Protein AF-A0A640W0J4-F1 (afdb_monomer_lite)

Sequence (108 aa):
MKERKYVLSLEHIKIMNPIVIELENDYFMRGSRANIGTFNIVTIEWNHPNFGYFADYMVWIKSLHMKKWEPFPIVRGSENYTLAYFLKKYPDFKSLFEERDLIDYIIG

Radius of gyration: 16.22 Å; chains: 1; bounding box: 38×32×47 Å

pLDDT: mean 86.42, std 16.77, range [37.19, 98.25]

Secondary structure (DSSP, 8-state):
---------GGGEEEPPPEEEE-GGG-EEEEEEEEETTEEEEEEEEE-TTT-SEEEEEEEEEETT-SS-EEEE-SGGGTT--HHHHHHH-GGGGGGGPPPPHHHHH--

Foldseek 3Di:
DDDDPDPDDPQQKDKDDKDKDADPPRKIKIWIWIGGQQKIKIWIWMDDPVPPDTHGAWMWMDGPPDPAIDIGGDDPVCPPDDPVNVCVVVVRCVVSRDDDDPVSNVRD

Structure (mmCIF, N/CA/C/O backbone):
data_AF-A0A640W0J4-F1
#
_entry.id   AF-A0A640W0J4-F1
#
loop_
_atom_site.group_PDB
_atom_site.id
_atom_site.type_symbol
_atom_site.label_atom_id
_atom_site.label_alt_id
_atom_site.label_comp_id
_atom_site.label_asym_id
_atom_site.label_entity_id
_atom_site.label_seq_id
_atom_site.pdbx_PDB_ins_code
_atom_site.Cartn_x
_atom_site.Cartn_y
_atom_site.Cartn_z
_atom_site.occupancy
_atom_site.B_iso_or_equiv
_atom_site.auth_seq_id
_atom_site.auth_comp_id
_atom_site.auth_asym_id
_atom_site.auth_atom_id
_atom_site.pdbx_PDB_model_num
ATOM 1 N N . MET A 1 1 ? -20.732 -21.289 30.349 1.00 41.75 1 MET A N 1
ATOM 2 C CA . MET A 1 1 ? -20.456 -20.310 29.273 1.00 41.75 1 MET A CA 1
ATOM 3 C C . MET A 1 1 ? -21.074 -20.836 27.990 1.00 41.75 1 MET A C 1
ATOM 5 O O . MET A 1 1 ? -20.801 -21.976 27.650 1.00 41.75 1 MET A O 1
ATOM 9 N N . LYS A 1 2 ? -21.956 -20.074 27.331 1.00 37.19 2 LYS A N 1
ATOM 10 C CA . LYS A 1 2 ? -22.505 -20.456 26.019 1.00 37.19 2 LYS A CA 1
ATOM 11 C C . LYS A 1 2 ? -21.481 -20.083 24.946 1.00 37.19 2 LYS A C 1
ATOM 13 O O . LYS A 1 2 ? -21.205 -18.897 24.784 1.00 37.19 2 LYS A O 1
ATOM 18 N N . GLU A 1 3 ? -20.936 -21.070 24.240 1.00 39.69 3 GLU A N 1
ATOM 19 C CA . GLU A 1 3 ? -20.202 -20.839 22.993 1.00 39.69 3 GLU A CA 1
ATOM 20 C C . GLU A 1 3 ? -21.135 -20.148 21.996 1.00 39.69 3 GLU A C 1
ATOM 22 O O . GLU A 1 3 ? -22.148 -20.709 21.574 1.00 39.69 3 GLU A O 1
ATOM 27 N N . ARG A 1 4 ? -20.811 -18.909 21.628 1.00 37.72 4 ARG A N 1
ATOM 28 C CA . ARG A 1 4 ? -21.425 -18.263 20.470 1.00 37.72 4 ARG A CA 1
ATOM 29 C C . ARG A 1 4 ? -20.635 -18.701 19.244 1.00 37.72 4 ARG A C 1
ATOM 31 O O . ARG A 1 4 ? -19.547 -18.193 18.994 1.00 37.72 4 ARG A O 1
ATOM 38 N N . LYS A 1 5 ? -21.183 -19.654 18.491 1.00 40.53 5 LYS A N 1
ATOM 39 C CA . LYS A 1 5 ? -20.741 -19.930 17.122 1.00 40.53 5 LYS A CA 1
ATOM 40 C C . LYS A 1 5 ? -21.194 -18.768 16.243 1.00 40.53 5 LYS A C 1
ATOM 42 O O . LYS A 1 5 ? -22.344 -18.727 15.817 1.00 40.53 5 LYS A O 1
ATOM 47 N N . TYR A 1 6 ? -20.305 -17.808 16.012 1.00 45.03 6 TYR A N 1
ATOM 48 C CA . TYR A 1 6 ? -20.479 -16.848 14.930 1.00 45.03 6 TYR A CA 1
ATOM 49 C C . TYR A 1 6 ? -20.205 -17.595 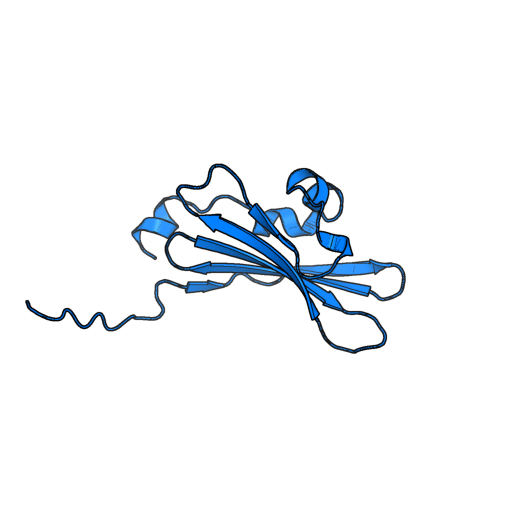13.625 1.00 45.03 6 TYR A C 1
ATOM 51 O O . TYR A 1 6 ? -19.069 -17.960 13.331 1.00 45.03 6 TYR A O 1
ATOM 59 N N . VAL A 1 7 ? -21.265 -17.884 12.875 1.00 38.50 7 VAL A N 1
ATOM 60 C CA . VAL A 1 7 ? -21.142 -18.229 11.460 1.00 38.50 7 VAL A CA 1
ATOM 61 C C . VAL A 1 7 ? -20.726 -16.930 10.772 1.00 38.50 7 VAL A C 1
ATOM 63 O O . VAL A 1 7 ? -21.556 -16.049 10.583 1.00 38.50 7 VAL A O 1
ATOM 66 N N . LEU A 1 8 ? -19.425 -16.758 10.523 1.00 42.66 8 LEU A N 1
ATOM 67 C CA . LEU A 1 8 ? -18.877 -15.604 9.807 1.00 42.66 8 LEU A CA 1
ATOM 68 C C . LEU A 1 8 ? -19.353 -15.677 8.351 1.00 42.66 8 LEU A C 1
ATOM 70 O O . LEU A 1 8 ? -18.800 -16.428 7.548 1.00 42.66 8 LEU A O 1
ATOM 74 N N . SER A 1 9 ? -20.398 -14.921 8.019 1.00 44.44 9 SER A N 1
ATOM 75 C CA . SER A 1 9 ? -20.633 -14.481 6.647 1.00 44.44 9 SER A CA 1
ATOM 76 C C . SER A 1 9 ? -19.406 -13.676 6.192 1.00 44.44 9 SER A C 1
ATOM 78 O O . SER A 1 9 ? -18.767 -12.981 6.981 1.00 44.44 9 SER A O 1
ATOM 80 N N . LEU A 1 10 ? -19.055 -13.762 4.909 1.00 53.84 10 LEU A N 1
ATOM 81 C CA . LEU A 1 10 ? -17.967 -13.011 4.256 1.00 53.84 10 LEU A CA 1
ATOM 82 C C . LEU A 1 10 ? -18.181 -11.475 4.249 1.00 53.84 10 LEU A C 1
ATOM 84 O O . LEU A 1 10 ? -17.499 -10.765 3.518 1.00 53.84 10 LEU A O 1
ATOM 88 N N . GLU A 1 11 ? -19.110 -10.951 5.052 1.00 63.59 11 GLU A N 1
ATOM 89 C CA . GLU A 1 11 ? -19.547 -9.549 5.068 1.00 63.59 11 GLU A CA 1
ATOM 90 C C . GLU A 1 11 ? -18.468 -8.580 5.572 1.00 63.59 11 GLU A C 1
ATOM 92 O O . GLU A 1 11 ? -18.556 -7.389 5.300 1.00 63.59 11 GLU A O 1
ATOM 97 N N . HIS A 1 12 ? -17.409 -9.081 6.217 1.00 72.75 12 HIS A N 1
ATOM 98 C CA . HIS A 1 12 ? -16.360 -8.239 6.800 1.00 72.75 12 HIS A CA 1
ATOM 99 C C . HIS A 1 12 ? -15.138 -7.999 5.907 1.00 72.75 12 HIS A C 1
ATOM 101 O O . HIS A 1 12 ? -14.169 -7.392 6.369 1.00 72.75 12 HIS A O 1
ATOM 107 N N . ILE A 1 13 ? -15.132 -8.500 4.665 1.00 83.44 13 ILE A N 1
ATOM 108 C CA . ILE A 1 13 ? -14.003 -8.343 3.739 1.00 83.44 13 ILE A CA 1
ATOM 109 C C . ILE A 1 13 ? -14.459 -7.622 2.469 1.00 83.44 13 ILE A C 1
ATOM 111 O O . ILE A 1 13 ? -15.244 -8.152 1.689 1.00 83.44 13 ILE A O 1
ATOM 115 N N . LYS A 1 14 ? -13.902 -6.434 2.216 1.00 83.81 14 LYS A N 1
ATOM 116 C CA . LYS A 1 14 ? -14.103 -5.666 0.975 1.00 83.81 14 LYS A CA 1
ATOM 117 C C . LYS A 1 14 ? -12.770 -5.514 0.254 1.00 83.81 14 LYS A C 1
ATOM 119 O O . LYS A 1 14 ? -11.848 -4.905 0.793 1.00 83.81 14 LYS A O 1
ATOM 124 N N . ILE A 1 15 ? -12.676 -6.052 -0.959 1.00 86.75 15 ILE A N 1
ATOM 125 C CA . ILE A 1 15 ? -11.486 -5.958 -1.814 1.00 86.75 15 ILE A CA 1
ATOM 126 C C . ILE A 1 15 ? -11.745 -4.897 -2.885 1.00 86.75 15 ILE A C 1
ATOM 128 O O . ILE A 1 15 ? -12.770 -4.935 -3.563 1.00 86.75 15 ILE A O 1
ATOM 132 N N . MET A 1 16 ? -10.836 -3.933 -3.012 1.00 85.69 16 MET A N 1
ATOM 133 C CA . MET A 1 16 ? -10.892 -2.909 -4.056 1.00 85.69 16 MET A CA 1
ATOM 134 C C . MET A 1 16 ? -10.211 -3.393 -5.336 1.00 85.69 16 MET A C 1
ATOM 136 O O . MET A 1 16 ? -9.343 -4.266 -5.293 1.00 85.69 16 MET A O 1
ATOM 140 N N . ASN A 1 17 ? -10.570 -2.787 -6.471 1.00 88.44 17 ASN A N 1
ATOM 141 C CA . ASN A 1 17 ? -9.878 -3.047 -7.730 1.00 88.44 17 ASN A CA 1
ATOM 142 C C . ASN A 1 17 ? -8.384 -2.716 -7.591 1.00 88.44 17 ASN A C 1
ATOM 144 O O . ASN A 1 17 ? -8.047 -1.661 -7.041 1.00 88.44 17 ASN A O 1
ATOM 148 N N . PRO A 1 18 ? -7.493 -3.589 -8.084 1.00 95.00 18 PRO A N 1
ATOM 149 C CA . PRO A 1 18 ? -6.070 -3.323 -8.047 1.00 95.00 18 PRO A CA 1
ATOM 150 C C . PRO A 1 18 ? -5.712 -2.179 -8.997 1.00 95.00 18 PRO A C 1
ATOM 152 O O . PRO A 1 18 ? -6.324 -2.003 -10.051 1.00 95.00 18 PRO A O 1
ATOM 155 N N . ILE A 1 19 ? -4.669 -1.442 -8.637 1.00 96.94 19 ILE A N 1
ATOM 156 C CA . ILE A 1 19 ? -4.025 -0.444 -9.489 1.00 96.94 19 ILE A CA 1
ATOM 157 C C . ILE A 1 19 ? -2.709 -1.046 -9.959 1.00 96.94 19 ILE A C 1
ATOM 159 O O . ILE A 1 19 ? -1.958 -1.583 -9.145 1.00 96.94 19 ILE A O 1
ATOM 163 N N . VAL A 1 20 ? -2.430 -0.970 -11.256 1.00 97.19 20 VAL A N 1
ATOM 164 C CA . VAL A 1 20 ? -1.165 -1.424 -11.842 1.00 97.19 20 VAL A CA 1
ATOM 165 C C . VAL A 1 20 ? -0.510 -0.238 -12.529 1.00 97.19 20 VAL A C 1
ATOM 167 O O . VAL A 1 20 ? -1.167 0.459 -13.298 1.00 97.19 20 VAL A O 1
ATOM 170 N N . ILE A 1 21 ? 0.770 -0.021 -12.245 1.00 96.94 21 ILE A N 1
ATOM 171 C CA . ILE A 1 21 ? 1.599 0.992 -12.898 1.00 96.94 21 ILE A CA 1
ATOM 172 C C . ILE A 1 21 ? 2.807 0.330 -13.549 1.00 96.94 21 ILE A C 1
ATOM 174 O O . ILE A 1 21 ? 3.352 -0.647 -13.028 1.00 96.94 21 ILE A O 1
ATOM 178 N N . GLU A 1 22 ? 3.223 0.885 -14.676 1.00 95.56 22 GLU A N 1
ATOM 179 C CA . GLU A 1 22 ? 4.480 0.558 -15.337 1.00 95.56 22 GLU A CA 1
ATOM 180 C C . GLU A 1 22 ? 5.589 1.459 -14.784 1.00 95.56 22 GLU A C 1
ATOM 182 O O . GLU A 1 22 ? 5.383 2.644 -14.510 1.00 95.56 22 GLU A O 1
ATOM 187 N N . LEU A 1 23 ? 6.757 0.874 -14.573 1.00 92.25 23 LEU A N 1
ATOM 188 C CA . LEU A 1 23 ? 7.977 1.530 -14.133 1.00 92.25 23 LEU A CA 1
ATOM 189 C C . LEU A 1 23 ? 9.038 1.401 -15.233 1.00 92.25 23 LEU A C 1
ATOM 191 O O . LEU A 1 23 ? 8.864 0.697 -16.221 1.00 92.25 23 LEU A O 1
ATOM 195 N N . GLU A 1 24 ? 10.175 2.063 -15.046 1.00 89.75 24 GLU A N 1
ATOM 196 C CA . GLU A 1 24 ? 11.304 1.944 -15.970 1.00 89.75 24 GLU A CA 1
ATOM 197 C C . GLU A 1 24 ? 11.805 0.495 -16.092 1.00 89.75 24 GLU A C 1
ATOM 199 O O . GLU A 1 24 ? 11.787 -0.262 -15.120 1.00 89.75 24 GLU A O 1
ATOM 204 N N . ASN A 1 25 ? 12.349 0.148 -17.263 1.00 91.06 25 ASN A N 1
ATOM 205 C CA . ASN A 1 25 ? 12.946 -1.160 -17.567 1.00 91.06 25 ASN A CA 1
ATOM 206 C C . ASN A 1 25 ? 11.964 -2.341 -17.459 1.00 91.06 25 ASN A C 1
ATOM 208 O O . ASN A 1 25 ? 12.333 -3.388 -16.929 1.00 91.06 25 ASN A O 1
ATOM 212 N N . ASP A 1 26 ? 10.726 -2.164 -17.928 1.00 90.75 26 ASP A N 1
ATOM 213 C CA . ASP A 1 26 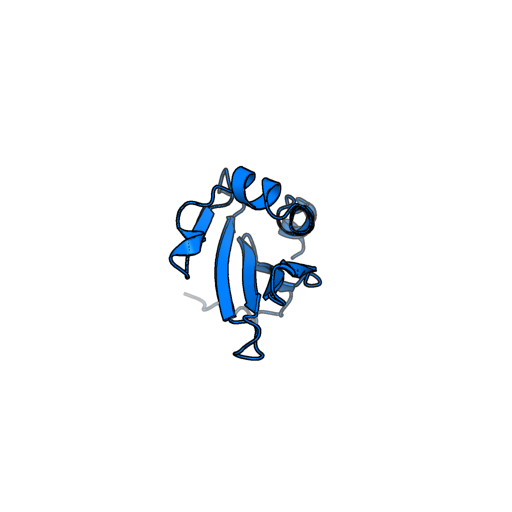? 9.688 -3.207 -17.973 1.00 90.75 26 ASP A CA 1
ATOM 214 C C . ASP A 1 26 ? 9.316 -3.782 -16.593 1.00 90.75 26 ASP A C 1
ATOM 216 O O . ASP A 1 26 ? 8.843 -4.915 -16.463 1.00 90.75 26 ASP A O 1
ATOM 220 N N . TYR A 1 27 ? 9.542 -3.002 -15.534 1.00 93.62 27 TYR A N 1
ATOM 221 C CA . TYR A 1 27 ? 9.036 -3.326 -14.208 1.00 93.62 27 TYR A CA 1
ATOM 222 C C . TYR A 1 27 ? 7.585 -2.881 -14.090 1.00 93.62 27 TYR A C 1
ATOM 224 O O . TYR A 1 27 ? 7.200 -1.827 -14.583 1.00 93.62 27 TYR A O 1
ATOM 232 N N . PHE A 1 28 ? 6.791 -3.632 -13.338 1.00 96.25 28 PHE A N 1
ATOM 233 C CA . PHE A 1 28 ? 5.442 -3.208 -12.970 1.00 96.25 28 PHE A CA 1
ATOM 234 C C . PHE A 1 28 ? 5.300 -3.185 -11.457 1.00 96.25 28 PHE A C 1
ATOM 236 O O . PHE A 1 28 ? 5.920 -3.982 -10.753 1.00 96.25 28 PHE A O 1
ATOM 243 N N . MET A 1 29 ? 4.444 -2.307 -10.946 1.00 96.62 29 MET A N 1
ATOM 244 C CA . MET A 1 29 ? 3.969 -2.376 -9.568 1.00 96.62 29 MET A CA 1
ATOM 245 C C . MET A 1 29 ? 2.461 -2.534 -9.538 1.00 96.62 29 MET A C 1
ATOM 247 O O . MET A 1 29 ? 1.744 -1.902 -10.310 1.00 96.62 29 MET A O 1
ATOM 251 N N . ARG A 1 30 ? 1.981 -3.362 -8.613 1.00 97.75 30 ARG A N 1
ATOM 252 C CA . ARG A 1 30 ? 0.558 -3.559 -8.349 1.00 97.75 30 ARG A CA 1
ATOM 253 C C . ARG A 1 30 ? 0.258 -3.198 -6.906 1.00 97.75 30 ARG A C 1
ATOM 255 O O . ARG A 1 30 ? 0.917 -3.688 -5.997 1.00 97.75 30 ARG A O 1
ATOM 262 N N . GLY A 1 31 ? -0.749 -2.360 -6.707 1.00 97.94 31 GLY A N 1
ATOM 263 C CA . GLY A 1 31 ? -1.307 -2.033 -5.404 1.00 97.94 31 GLY A CA 1
ATOM 264 C C . GLY A 1 31 ? -2.722 -2.585 -5.281 1.00 97.94 31 GLY A C 1
ATOM 265 O O . GLY A 1 31 ? -3.527 -2.400 -6.190 1.00 97.94 31 GLY A O 1
ATOM 266 N N . SER A 1 32 ? -3.045 -3.233 -4.164 1.00 97.19 32 SER A N 1
ATOM 267 C CA . SER A 1 32 ? -4.407 -3.695 -3.855 1.00 97.19 32 SER A CA 1
ATOM 268 C C . SER A 1 32 ? -4.779 -3.303 -2.433 1.00 97.19 32 SER A C 1
ATOM 270 O O . SER A 1 32 ? -3.922 -3.334 -1.555 1.00 97.19 32 SER A O 1
ATOM 272 N N . ARG A 1 33 ? -6.050 -2.969 -2.179 1.00 96.06 33 ARG A N 1
ATOM 273 C CA . ARG A 1 33 ? -6.558 -2.723 -0.820 1.00 96.06 33 ARG A CA 1
ATOM 274 C C . ARG A 1 33 ? -7.607 -3.758 -0.443 1.00 96.06 33 ARG A C 1
ATOM 276 O O . ARG A 1 33 ? -8.565 -3.974 -1.184 1.00 96.06 33 ARG A O 1
ATOM 283 N N . ALA A 1 34 ? -7.453 -4.326 0.745 1.00 93.62 34 ALA A N 1
ATOM 284 C CA . ALA A 1 34 ? -8.470 -5.108 1.425 1.00 93.62 34 ALA A CA 1
ATOM 285 C C . ALA A 1 34 ? -8.855 -4.425 2.741 1.00 93.62 34 ALA A C 1
ATOM 287 O O . ALA A 1 34 ? -7.996 -4.081 3.553 1.00 93.62 34 ALA A O 1
ATOM 288 N N . ASN A 1 35 ? -10.152 -4.257 2.966 1.00 91.06 35 ASN A N 1
ATOM 289 C CA . ASN A 1 35 ? -10.695 -3.839 4.250 1.00 91.06 35 ASN A CA 1
ATOM 290 C C . ASN A 1 35 ? -11.223 -5.082 4.955 1.00 91.06 35 ASN A C 1
ATOM 292 O O . ASN A 1 35 ? -12.051 -5.783 4.381 1.00 91.06 35 ASN A O 1
ATOM 296 N N . ILE A 1 36 ? -10.725 -5.359 6.158 1.00 90.44 36 ILE A N 1
ATOM 297 C CA . ILE A 1 36 ? -11.030 -6.552 6.949 1.00 90.44 36 ILE A CA 1
ATOM 298 C C . ILE A 1 36 ? -11.475 -6.093 8.339 1.00 90.44 36 ILE A C 1
ATOM 300 O O . ILE A 1 36 ? -10.648 -5.705 9.169 1.00 90.44 36 ILE A O 1
ATOM 304 N N . GLY A 1 37 ? -12.786 -6.090 8.588 1.00 87.00 37 GLY A N 1
ATOM 305 C CA . GLY A 1 37 ? -13.368 -5.500 9.794 1.00 87.00 37 GLY A CA 1
ATOM 306 C C . GLY A 1 37 ? -12.924 -4.042 9.969 1.00 87.00 37 GLY A C 1
ATOM 307 O O . GLY A 1 37 ? -13.195 -3.193 9.122 1.00 87.00 37 GLY A O 1
ATOM 308 N N . THR A 1 38 ? -12.194 -3.738 11.045 1.00 88.75 38 THR A N 1
ATOM 309 C CA . THR A 1 38 ? -11.675 -2.384 11.331 1.00 88.75 38 THR A CA 1
ATOM 310 C C . THR A 1 38 ? -10.293 -2.098 10.742 1.00 88.75 38 THR A C 1
ATOM 312 O O . THR A 1 38 ? -9.776 -0.990 10.917 1.00 88.75 38 THR A O 1
ATOM 315 N N . PHE A 1 39 ? -9.686 -3.070 10.060 1.00 92.19 39 PHE A N 1
ATOM 316 C CA . PHE A 1 39 ? -8.375 -2.939 9.437 1.00 92.19 39 PHE A CA 1
ATOM 317 C C . PHE A 1 39 ? -8.500 -2.659 7.944 1.00 92.19 39 PHE A C 1
ATOM 319 O O . PHE A 1 39 ? -9.373 -3.173 7.253 1.00 92.19 39 PHE A O 1
ATOM 326 N N . ASN A 1 40 ? -7.570 -1.865 7.442 1.00 94.56 40 ASN A N 1
ATOM 327 C CA . ASN A 1 40 ? -7.330 -1.619 6.037 1.00 94.56 40 ASN A CA 1
ATOM 328 C C . ASN A 1 40 ? -5.901 -2.080 5.760 1.00 94.56 40 ASN A C 1
ATOM 330 O O . ASN A 1 40 ? -4.975 -1.711 6.487 1.00 94.56 40 ASN A O 1
ATOM 334 N N . ILE A 1 41 ? -5.738 -2.900 4.733 1.00 96.88 41 ILE A N 1
ATOM 335 C CA . ILE A 1 41 ? -4.462 -3.474 4.332 1.00 96.88 41 ILE A CA 1
ATOM 336 C C . ILE A 1 41 ? -4.248 -3.108 2.872 1.00 96.88 41 ILE A C 1
ATOM 338 O O . ILE A 1 41 ? -5.074 -3.455 2.031 1.00 96.88 41 ILE A O 1
ATOM 342 N N . VAL A 1 42 ? -3.154 -2.413 2.574 1.00 98.19 42 VAL A N 1
ATOM 343 C CA . VAL A 1 42 ? -2.710 -2.171 1.200 1.00 98.19 42 VAL A CA 1
ATOM 344 C C . VAL A 1 42 ? -1.494 -3.042 0.938 1.00 98.19 42 VAL A C 1
ATOM 346 O O . VAL A 1 42 ? -0.468 -2.876 1.593 1.00 98.19 42 VAL A O 1
ATOM 349 N N . THR A 1 43 ? -1.591 -3.965 -0.010 1.00 98.12 43 THR A N 1
ATOM 350 C CA . THR A 1 43 ? -0.444 -4.740 -0.484 1.00 98.12 43 THR A CA 1
ATOM 351 C C . THR A 1 43 ? 0.146 -4.056 -1.704 1.00 98.12 43 THR A C 1
ATOM 353 O O . THR A 1 43 ? -0.585 -3.638 -2.601 1.00 98.12 43 THR A O 1
ATOM 356 N N . ILE A 1 44 ? 1.468 -3.934 -1.725 1.00 98.19 44 ILE A N 1
ATOM 357 C CA . ILE A 1 44 ? 2.240 -3.472 -2.870 1.00 98.19 44 ILE A CA 1
ATOM 358 C C . ILE A 1 44 ? 3.118 -4.629 -3.319 1.00 98.19 44 ILE A C 1
ATOM 360 O O . ILE A 1 44 ? 3.851 -5.228 -2.527 1.00 98.19 44 ILE A O 1
ATOM 364 N N . GLU A 1 45 ? 3.047 -4.916 -4.602 1.00 97.25 45 GLU A N 1
ATOM 365 C CA . GLU A 1 45 ? 3.776 -5.981 -5.263 1.00 97.25 45 GLU A CA 1
ATOM 366 C C . GLU A 1 45 ? 4.549 -5.400 -6.442 1.00 97.25 45 GLU A C 1
ATOM 368 O O . GLU A 1 45 ? 4.157 -4.384 -7.020 1.00 97.25 45 GLU A O 1
ATOM 373 N N . TRP A 1 46 ? 5.631 -6.064 -6.823 1.00 95.06 46 TRP A N 1
ATOM 374 C CA . TRP A 1 46 ? 6.433 -5.713 -7.990 1.00 95.06 46 TRP A CA 1
ATOM 375 C C . TRP A 1 46 ? 6.570 -6.905 -8.933 1.00 95.06 46 TRP A C 1
ATOM 377 O O . TRP A 1 46 ? 6.647 -8.053 -8.505 1.00 95.06 46 TRP A O 1
ATOM 387 N N . ASN A 1 47 ? 6.588 -6.640 -10.230 1.00 95.75 47 ASN A N 1
ATOM 388 C CA . ASN A 1 47 ? 6.891 -7.625 -11.253 1.00 95.75 47 ASN A CA 1
ATOM 389 C C . ASN A 1 47 ? 8.237 -7.250 -11.865 1.00 95.75 47 ASN A C 1
ATOM 391 O O . ASN A 1 47 ? 8.369 -6.179 -12.457 1.00 95.75 47 ASN A O 1
ATOM 395 N N . HIS A 1 48 ? 9.235 -8.108 -11.668 1.00 88.69 48 HIS A N 1
ATOM 396 C CA . HIS A 1 48 ? 10.508 -7.985 -12.366 1.00 88.69 48 HIS A CA 1
ATOM 397 C C . HIS A 1 48 ? 10.360 -8.634 -13.748 1.00 88.69 48 HIS A C 1
ATOM 399 O O . HIS A 1 48 ? 9.891 -9.778 -13.816 1.00 88.69 48 HIS A O 1
ATOM 405 N N . PRO A 1 49 ? 10.878 -8.010 -14.822 1.00 89.00 49 PRO A N 1
ATOM 406 C CA . PRO A 1 49 ? 10.750 -8.519 -16.193 1.00 89.00 49 PRO A CA 1
ATOM 407 C C . PRO A 1 49 ? 11.243 -9.960 -16.418 1.00 89.00 49 PRO A C 1
ATOM 409 O O . PRO A 1 49 ? 10.839 -10.605 -17.378 1.00 89.00 49 PRO A O 1
ATOM 412 N N . ASN A 1 50 ? 12.081 -10.504 -15.525 1.00 89.88 50 ASN A N 1
ATOM 413 C CA . ASN A 1 50 ? 12.692 -11.826 -15.674 1.00 89.88 50 ASN A CA 1
ATOM 414 C C . ASN A 1 50 ? 11.933 -12.948 -14.946 1.00 89.88 50 ASN A C 1
ATOM 416 O O . ASN A 1 50 ? 12.271 -14.114 -15.133 1.00 89.88 50 ASN A O 1
ATOM 420 N N . PHE A 1 51 ? 10.956 -12.627 -14.089 1.00 87.00 51 PHE A N 1
ATOM 421 C CA . PHE A 1 51 ? 10.279 -13.627 -13.250 1.00 87.00 51 PHE A CA 1
ATOM 422 C C . PHE A 1 51 ? 8.841 -13.913 -13.688 1.00 87.00 51 PHE A C 1
ATOM 424 O O . PHE A 1 51 ? 8.345 -15.011 -13.448 1.00 87.00 51 PHE A O 1
ATOM 431 N N . GLY A 1 52 ? 8.173 -12.964 -14.353 1.00 85.56 52 GLY A N 1
ATOM 432 C CA . GLY A 1 52 ? 6.842 -13.185 -14.926 1.00 85.56 52 GLY A CA 1
ATOM 433 C C . GLY A 1 52 ? 5.698 -13.277 -13.906 1.00 85.56 52 GLY A C 1
ATOM 434 O O . GLY A 1 52 ? 4.600 -13.692 -14.267 1.00 85.56 52 GLY A O 1
ATOM 435 N N . TYR A 1 53 ? 5.913 -12.878 -12.648 1.00 90.94 53 TYR A N 1
ATOM 436 C CA . TYR A 1 53 ? 4.867 -12.789 -11.624 1.00 90.94 53 TYR A CA 1
ATOM 437 C C . TYR A 1 53 ? 5.063 -11.574 -10.707 1.00 90.94 53 TYR A C 1
ATOM 439 O O . TYR A 1 53 ? 6.161 -11.032 -10.586 1.00 90.94 53 TYR A O 1
ATOM 447 N N . PHE A 1 54 ? 3.975 -11.141 -10.064 1.00 94.12 54 PHE A N 1
ATOM 448 C CA . PHE A 1 54 ? 4.012 -10.113 -9.026 1.00 94.12 54 PHE A CA 1
ATOM 449 C C . PHE A 1 54 ? 4.459 -10.739 -7.704 1.00 94.12 54 PHE A C 1
ATOM 451 O O . PHE A 1 54 ? 3.751 -11.576 -7.149 1.00 94.12 54 PHE A O 1
ATOM 45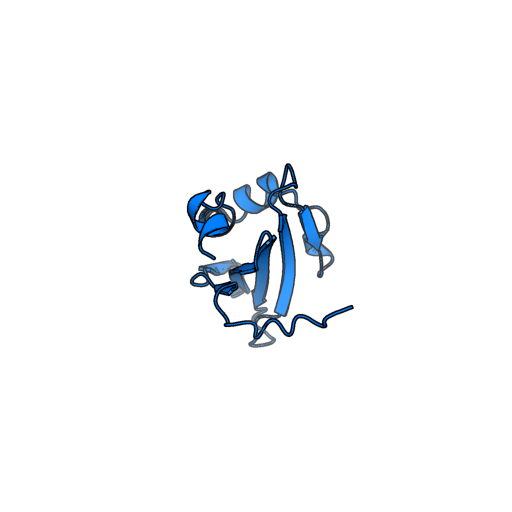8 N N . ALA A 1 55 ? 5.640 -10.354 -7.233 1.00 94.06 55 ALA A N 1
ATOM 459 C CA . ALA A 1 55 ? 6.155 -10.714 -5.921 1.00 94.06 55 ALA A CA 1
ATOM 460 C C . ALA A 1 55 ? 5.809 -9.627 -4.896 1.00 94.06 55 ALA A C 1
ATOM 462 O O . ALA A 1 55 ? 5.649 -8.452 -5.231 1.00 94.06 55 ALA A O 1
ATOM 463 N N . ASP A 1 56 ? 5.734 -10.017 -3.636 1.00 94.75 56 ASP A N 1
ATOM 464 C CA . ASP A 1 56 ? 5.567 -9.128 -2.498 1.00 94.75 56 ASP A CA 1
ATOM 465 C C . ASP A 1 56 ? 6.693 -8.085 -2.426 1.00 94.75 56 ASP A C 1
ATOM 467 O O . ASP A 1 56 ? 7.877 -8.398 -2.540 1.00 94.75 56 ASP A O 1
ATOM 471 N N . TYR A 1 57 ? 6.313 -6.817 -2.254 1.00 95.69 57 TYR A N 1
ATOM 472 C CA . TYR A 1 57 ? 7.255 -5.710 -2.091 1.00 95.69 57 TYR A CA 1
ATOM 473 C C . TYR A 1 57 ? 7.134 -5.093 -0.697 1.00 95.69 57 TYR A C 1
ATOM 475 O O . TYR A 1 57 ? 8.110 -5.034 0.056 1.00 95.69 57 TYR A O 1
ATOM 483 N N . MET A 1 58 ? 5.922 -4.670 -0.328 1.00 97.75 58 MET A N 1
ATOM 484 C CA . MET A 1 58 ? 5.603 -4.187 1.016 1.00 97.75 58 MET A CA 1
ATOM 485 C C . MET A 1 58 ? 4.103 -4.240 1.302 1.00 97.75 58 MET A C 1
ATOM 487 O O . MET A 1 58 ? 3.280 -4.307 0.391 1.00 97.75 58 MET A O 1
ATOM 491 N N . VAL A 1 59 ? 3.743 -4.133 2.576 1.00 98.19 59 VAL A N 1
ATOM 492 C CA . VAL A 1 59 ? 2.354 -3.996 3.024 1.00 98.19 59 VAL A CA 1
ATOM 493 C C . VAL A 1 59 ? 2.206 -2.702 3.818 1.00 98.19 59 VAL A C 1
ATOM 495 O O . VAL A 1 59 ? 3.141 -2.259 4.474 1.00 98.19 59 VAL A O 1
ATOM 498 N N . TRP A 1 60 ? 1.033 -2.085 3.778 1.00 98.25 60 TRP A N 1
ATOM 499 C CA . TRP A 1 60 ? 0.646 -1.000 4.670 1.00 98.25 60 TRP A CA 1
ATOM 500 C C . TRP A 1 60 ? -0.593 -1.400 5.444 1.00 98.25 60 TRP A C 1
ATOM 502 O O . TRP A 1 60 ? -1.533 -1.951 4.873 1.00 98.25 60 TRP A O 1
ATOM 512 N N . ILE A 1 61 ? -0.612 -1.092 6.735 1.00 97.38 61 ILE A N 1
ATOM 513 C CA . ILE A 1 61 ? -1.724 -1.438 7.615 1.00 97.38 61 ILE A CA 1
ATOM 514 C C . ILE A 1 61 ? -2.226 -0.176 8.303 1.00 97.38 61 ILE A C 1
ATOM 516 O O . ILE A 1 61 ? -1.445 0.653 8.778 1.00 97.38 61 ILE A O 1
ATOM 520 N N . LYS A 1 62 ? -3.547 -0.045 8.382 1.00 96.38 62 LYS A N 1
ATOM 521 C CA . LYS A 1 62 ? -4.212 0.970 9.189 1.00 96.38 62 LYS A CA 1
ATOM 522 C C . LYS A 1 62 ? -5.467 0.413 9.832 1.00 96.38 62 LYS A C 1
ATOM 524 O O . LYS A 1 62 ? -6.330 -0.121 9.145 1.00 96.38 62 LYS A O 1
ATOM 529 N N . SER A 1 63 ? -5.597 0.587 11.140 1.00 93.12 63 SER A N 1
ATOM 530 C CA . SER A 1 63 ? -6.841 0.328 11.863 1.00 93.12 63 SER A CA 1
ATOM 531 C C . SER A 1 63 ? -7.545 1.629 12.235 1.00 93.12 63 SER A C 1
ATOM 533 O O . SER A 1 63 ? -6.932 2.698 12.237 1.00 93.12 63 SER A O 1
ATOM 535 N N . LEU A 1 64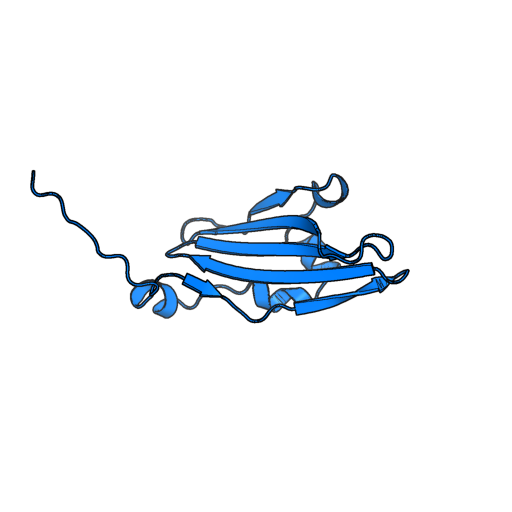 ? -8.818 1.524 12.620 1.00 88.38 64 LEU A N 1
ATOM 536 C CA . LEU A 1 64 ? -9.623 2.646 13.115 1.00 88.38 64 LEU A CA 1
ATOM 537 C C . LEU A 1 64 ? -8.958 3.430 14.267 1.00 88.38 64 LEU A C 1
ATOM 539 O O . LEU A 1 64 ? -9.165 4.632 14.401 1.00 88.38 64 LEU A O 1
ATOM 543 N N . HIS A 1 65 ? -8.152 2.767 15.100 1.00 89.25 65 HIS A N 1
ATOM 544 C CA . HIS A 1 65 ? -7.492 3.390 16.254 1.00 89.25 65 HIS A CA 1
ATOM 545 C C . HIS A 1 65 ? -6.051 3.842 15.973 1.00 89.25 65 HIS A C 1
ATOM 547 O O . HIS A 1 65 ? -5.403 4.425 16.844 1.00 89.25 65 HIS A O 1
ATOM 553 N N . MET A 1 66 ? -5.532 3.596 14.768 1.00 93.62 66 MET A N 1
ATOM 554 C CA . MET A 1 66 ? -4.200 4.038 14.366 1.00 93.62 66 MET A CA 1
ATOM 555 C C . MET A 1 66 ? -4.257 5.447 13.780 1.00 93.62 66 MET A C 1
ATOM 557 O O . MET A 1 66 ? -5.024 5.737 12.866 1.00 93.62 66 MET A O 1
ATOM 561 N N . LYS A 1 67 ? -3.377 6.329 14.266 1.00 91.44 67 LYS A N 1
ATOM 562 C CA . LYS A 1 67 ? -3.285 7.713 13.770 1.00 91.44 67 LYS A CA 1
ATOM 563 C C . LYS A 1 67 ? -2.799 7.795 12.320 1.00 91.44 67 LYS A C 1
ATOM 565 O O . LYS A 1 67 ? -3.143 8.734 11.611 1.00 91.44 67 LYS A O 1
ATOM 570 N N . LYS A 1 68 ? -1.972 6.842 11.889 1.00 95.44 68 LYS A N 1
ATOM 571 C CA . LYS A 1 68 ? -1.332 6.824 10.571 1.00 95.44 68 LYS A CA 1
ATOM 572 C C . LYS A 1 68 ? -1.275 5.403 10.018 1.00 95.44 68 LYS A C 1
ATOM 574 O O . LYS A 1 68 ? -1.415 4.440 10.766 1.00 95.44 68 LYS A O 1
ATOM 579 N N . TRP A 1 69 ? -1.078 5.304 8.709 1.00 97.50 69 TRP A N 1
ATOM 580 C CA . TRP A 1 69 ? -0.699 4.054 8.060 1.00 97.50 69 TRP A CA 1
ATOM 581 C C . TRP A 1 69 ? 0.714 3.665 8.489 1.00 97.50 69 TRP A C 1
ATOM 583 O O . TRP A 1 69 ? 1.616 4.506 8.453 1.00 97.50 69 TRP A O 1
ATOM 593 N N . GLU A 1 70 ? 0.896 2.406 8.867 1.00 97.31 70 GLU A N 1
ATOM 594 C CA . GLU A 1 70 ? 2.204 1.852 9.212 1.00 97.31 70 GLU A CA 1
ATOM 595 C C . GLU A 1 70 ? 2.682 0.918 8.093 1.00 97.31 70 GLU A C 1
ATOM 597 O O . GLU A 1 70 ? 1.903 0.072 7.637 1.00 97.31 70 GLU A O 1
ATOM 602 N N . PRO A 1 71 ? 3.933 1.062 7.626 1.00 97.50 71 PRO A N 1
ATOM 603 C CA . PRO A 1 71 ? 4.520 0.151 6.659 1.00 97.50 71 PRO A CA 1
ATOM 604 C C . PRO A 1 71 ? 4.970 -1.148 7.334 1.00 97.50 71 PRO A C 1
ATOM 606 O O . PRO A 1 71 ? 5.492 -1.153 8.447 1.00 97.50 71 PRO A O 1
ATOM 609 N N . PHE A 1 72 ? 4.843 -2.245 6.602 1.00 97.56 72 PHE A N 1
ATOM 610 C CA . PHE A 1 72 ? 5.477 -3.523 6.872 1.00 97.56 72 PHE A CA 1
ATOM 611 C C . PHE A 1 72 ? 6.326 -3.887 5.642 1.00 97.56 72 PHE A C 1
ATOM 613 O O . PHE A 1 72 ? 5.798 -4.406 4.650 1.00 97.56 72 PHE A O 1
ATOM 620 N N . PRO A 1 73 ? 7.615 -3.510 5.637 1.00 96.62 73 PRO A N 1
ATOM 621 C CA . PRO A 1 73 ? 8.496 -3.749 4.503 1.00 96.62 73 PRO A CA 1
ATOM 622 C C . PRO A 1 73 ? 8.805 -5.242 4.376 1.00 96.62 73 PRO A C 1
ATOM 624 O O . PRO A 1 73 ? 9.066 -5.900 5.382 1.00 96.62 73 PRO A O 1
ATOM 627 N N . ILE A 1 74 ? 8.802 -5.769 3.148 1.00 95.38 74 ILE A N 1
ATOM 628 C CA . ILE A 1 74 ? 9.207 -7.161 2.890 1.00 95.38 74 ILE A CA 1
ATOM 629 C C . ILE A 1 74 ? 10.548 -7.212 2.158 1.00 95.38 74 ILE A C 1
ATOM 631 O O . ILE A 1 74 ? 11.453 -7.956 2.532 1.00 95.38 74 ILE A O 1
ATOM 635 N N . VAL A 1 75 ? 10.710 -6.364 1.143 1.00 91.81 75 VAL A N 1
ATOM 636 C CA . VAL A 1 75 ? 11.957 -6.238 0.383 1.00 91.81 75 VAL A CA 1
ATOM 637 C C . VAL A 1 75 ? 12.806 -5.105 0.961 1.00 91.81 75 VAL A C 1
ATOM 639 O O . VAL A 1 75 ? 12.277 -4.036 1.269 1.00 91.81 75 VAL A O 1
ATOM 642 N N . ARG A 1 76 ? 14.135 -5.284 1.031 1.00 88.69 76 ARG A N 1
ATOM 643 C CA . ARG A 1 76 ? 15.091 -4.287 1.572 1.00 88.69 76 ARG A CA 1
ATOM 644 C C . ARG A 1 76 ? 14.909 -2.867 1.013 1.00 88.69 76 ARG A C 1
ATOM 646 O O . ARG A 1 76 ? 15.064 -1.887 1.730 1.00 88.69 76 ARG A O 1
ATOM 653 N N . GLY A 1 77 ? 14.523 -2.734 -0.257 1.00 87.19 77 GLY A N 1
ATOM 654 C CA . GLY A 1 77 ? 14.258 -1.437 -0.898 1.00 87.19 77 GLY A CA 1
ATOM 655 C C . GLY A 1 77 ? 13.039 -0.674 -0.357 1.00 87.19 77 GLY A C 1
ATOM 656 O O . GLY A 1 77 ? 12.840 0.485 -0.719 1.00 87.19 77 GLY A O 1
ATOM 657 N N . SER A 1 78 ? 12.225 -1.296 0.499 1.00 91.69 78 SER A N 1
ATOM 658 C CA . SER A 1 78 ? 10.985 -0.725 1.036 1.00 91.69 78 SER A CA 1
ATOM 659 C C . SER A 1 78 ? 11.065 -0.264 2.499 1.00 91.69 78 SER A C 1
ATOM 661 O O . SER A 1 78 ? 10.136 0.380 2.982 1.00 91.69 78 SER A O 1
ATOM 663 N N . GLU A 1 79 ? 12.175 -0.531 3.194 1.00 92.31 79 GLU A N 1
ATOM 664 C CA . GLU A 1 79 ? 12.312 -0.378 4.655 1.00 92.31 79 GLU A CA 1
ATOM 665 C C . GLU A 1 79 ? 12.110 1.054 5.172 1.00 92.31 79 GLU A C 1
ATOM 667 O O . GLU A 1 79 ? 11.635 1.252 6.287 1.00 92.31 79 GLU A O 1
ATOM 672 N N . ASN A 1 80 ? 12.430 2.061 4.356 1.00 92.69 80 ASN A N 1
ATOM 673 C CA . ASN A 1 80 ? 12.454 3.466 4.773 1.00 92.69 80 ASN A CA 1
ATOM 674 C C . ASN A 1 80 ? 11.292 4.300 4.208 1.00 92.69 80 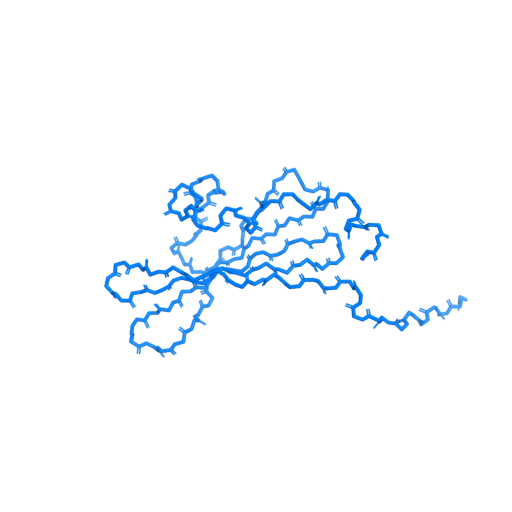ASN A C 1
ATOM 676 O O . ASN A 1 80 ? 11.331 5.534 4.245 1.00 92.69 80 ASN A O 1
ATOM 680 N N . TYR A 1 81 ? 10.258 3.663 3.651 1.00 95.69 81 TYR A N 1
ATOM 681 C CA . TYR A 1 81 ? 9.109 4.404 3.141 1.00 95.69 81 TYR A CA 1
ATOM 682 C C . TYR A 1 81 ? 8.274 4.995 4.279 1.00 95.69 81 TYR A C 1
ATOM 684 O O . TYR A 1 81 ? 7.694 4.286 5.094 1.00 95.69 81 TYR A O 1
ATOM 692 N N . THR A 1 82 ? 8.118 6.319 4.267 1.00 96.88 82 THR A N 1
ATOM 693 C CA . THR A 1 82 ? 6.947 6.966 4.874 1.00 96.88 82 THR A CA 1
ATOM 694 C C . THR A 1 82 ? 5.813 6.987 3.856 1.00 96.88 82 THR A C 1
ATOM 696 O O . THR A 1 82 ? 6.076 7.023 2.652 1.00 96.88 82 THR A O 1
ATOM 699 N N . LEU A 1 83 ? 4.554 7.015 4.310 1.00 97.12 83 LEU A N 1
ATOM 700 C CA . LEU A 1 83 ? 3.415 7.069 3.385 1.00 97.12 83 LEU A CA 1
ATOM 701 C C . LEU A 1 83 ? 3.515 8.276 2.439 1.00 97.12 83 LEU A C 1
ATOM 703 O O . LEU A 1 83 ? 3.310 8.146 1.237 1.00 97.12 83 LEU A O 1
ATOM 707 N N . ALA A 1 84 ? 3.885 9.443 2.971 1.00 97.50 84 ALA A N 1
ATOM 708 C CA . ALA A 1 84 ? 4.048 10.656 2.176 1.00 97.50 84 ALA A CA 1
ATOM 709 C C . ALA A 1 84 ? 5.139 10.501 1.105 1.00 97.50 84 ALA A C 1
ATOM 711 O O . ALA A 1 84 ? 4.940 10.907 -0.038 1.00 97.50 84 ALA A O 1
ATOM 712 N N . TYR A 1 85 ? 6.277 9.891 1.451 1.00 97.44 85 TYR A N 1
ATOM 713 C CA . TYR A 1 85 ? 7.346 9.632 0.487 1.00 97.44 85 TYR A CA 1
ATOM 714 C C . TYR A 1 85 ? 6.926 8.601 -0.571 1.00 97.44 85 TYR A C 1
ATOM 716 O O . TYR A 1 85 ? 7.176 8.811 -1.757 1.00 97.44 85 TYR A O 1
ATOM 724 N N . PHE A 1 86 ? 6.235 7.533 -0.163 1.00 97.38 86 PHE A N 1
ATOM 725 C CA . PHE A 1 86 ? 5.708 6.513 -1.068 1.00 97.38 86 PHE A CA 1
ATOM 726 C C . PHE A 1 86 ? 4.717 7.107 -2.077 1.00 97.38 86 PHE A C 1
ATOM 728 O O . PHE A 1 86 ? 4.912 6.953 -3.278 1.00 97.38 86 PHE A O 1
ATOM 735 N N . LEU A 1 87 ? 3.719 7.865 -1.615 1.00 97.75 87 LEU A N 1
ATOM 736 C CA . LEU A 1 87 ? 2.712 8.489 -2.482 1.00 97.75 87 LEU A CA 1
ATOM 737 C C . LEU A 1 87 ? 3.264 9.633 -3.334 1.00 97.75 87 LEU A C 1
ATOM 739 O O . LEU A 1 87 ? 2.732 9.909 -4.403 1.00 97.75 87 LEU A O 1
ATOM 743 N N . LYS A 1 88 ? 4.343 10.295 -2.900 1.00 97.69 88 LYS A N 1
ATOM 744 C CA . LYS A 1 88 ? 5.066 11.237 -3.764 1.00 97.69 88 LYS A CA 1
ATOM 745 C C . LYS A 1 88 ? 5.729 10.513 -4.939 1.00 97.69 88 LYS A C 1
ATOM 747 O O . LYS A 1 88 ? 5.796 11.077 -6.025 1.00 97.69 88 LYS A O 1
ATOM 752 N N . LYS A 1 89 ? 6.246 9.301 -4.711 1.00 96.38 89 LYS A N 1
ATOM 753 C CA . LYS A 1 89 ? 6.916 8.492 -5.737 1.00 96.38 89 LYS A CA 1
ATOM 754 C C . LYS A 1 89 ? 5.922 7.766 -6.651 1.00 96.38 89 LYS A C 1
ATOM 756 O O . LYS A 1 89 ? 6.175 7.681 -7.844 1.00 96.38 89 LYS A O 1
ATOM 761 N N . TYR A 1 90 ? 4.812 7.279 -6.098 1.00 96.50 90 TYR A N 1
ATOM 762 C CA . TYR A 1 90 ? 3.788 6.504 -6.805 1.00 96.50 90 TYR A CA 1
ATOM 763 C C . TYR A 1 90 ? 2.390 7.101 -6.545 1.00 96.50 90 TYR A C 1
ATOM 765 O O . TYR A 1 90 ? 1.611 6.555 -5.754 1.00 96.50 90 TYR A O 1
ATOM 773 N N . PRO A 1 91 ? 2.074 8.261 -7.148 1.00 97.31 91 PRO A N 1
ATOM 774 C CA . PRO A 1 91 ? 0.845 9.001 -6.859 1.00 97.31 91 PRO A CA 1
ATOM 775 C C . PRO A 1 91 ? -0.431 8.252 -7.256 1.00 97.31 91 PRO A C 1
ATOM 777 O O . PRO A 1 91 ? -1.463 8.450 -6.614 1.00 97.31 91 PRO A O 1
ATOM 780 N N . ASP A 1 92 ? -0.365 7.356 -8.243 1.00 97.69 92 ASP A N 1
ATOM 781 C CA . ASP A 1 92 ? -1.503 6.552 -8.707 1.00 97.69 92 ASP A CA 1
ATOM 782 C C . ASP A 1 92 ? -2.099 5.672 -7.603 1.00 97.69 92 ASP A C 1
ATOM 784 O O . ASP A 1 92 ? -3.294 5.389 -7.605 1.00 97.69 92 ASP A O 1
ATOM 788 N N . PHE A 1 93 ? -1.303 5.293 -6.597 1.00 97.56 93 PHE A N 1
ATOM 789 C CA . PHE A 1 93 ? -1.784 4.492 -5.472 1.00 97.56 93 PHE A CA 1
ATOM 790 C C . PHE A 1 93 ? -2.542 5.288 -4.412 1.00 97.56 93 PHE A C 1
ATOM 792 O O . PHE A 1 93 ? -3.061 4.685 -3.475 1.00 97.56 93 PHE A O 1
ATOM 799 N N . LYS A 1 94 ? -2.643 6.619 -4.524 1.00 97.19 94 LYS A N 1
ATOM 800 C CA . LYS A 1 94 ? -3.242 7.479 -3.490 1.00 97.19 94 LYS A CA 1
ATOM 801 C C . LYS A 1 94 ? -4.648 7.039 -3.070 1.00 97.19 94 LYS A C 1
ATOM 803 O O . LYS A 1 94 ? -4.929 7.040 -1.873 1.00 97.19 94 LYS A O 1
ATOM 808 N N . SER A 1 95 ? -5.489 6.618 -4.014 1.00 95.06 95 SER A N 1
ATOM 809 C CA . SER A 1 95 ? -6.865 6.176 -3.733 1.00 95.06 95 SER A CA 1
ATOM 810 C C . SER A 1 95 ? -6.933 4.924 -2.847 1.00 95.06 95 SER A C 1
ATOM 812 O O . SER A 1 95 ? -7.891 4.736 -2.103 1.00 95.06 95 SER A O 1
ATOM 814 N N . LEU A 1 96 ? -5.886 4.089 -2.830 1.00 96.38 96 LEU A N 1
ATOM 815 C CA . LEU A 1 96 ? -5.823 2.915 -1.953 1.00 96.38 96 LEU A CA 1
ATOM 816 C C . LEU A 1 96 ? -5.673 3.297 -0.471 1.00 96.38 96 LEU 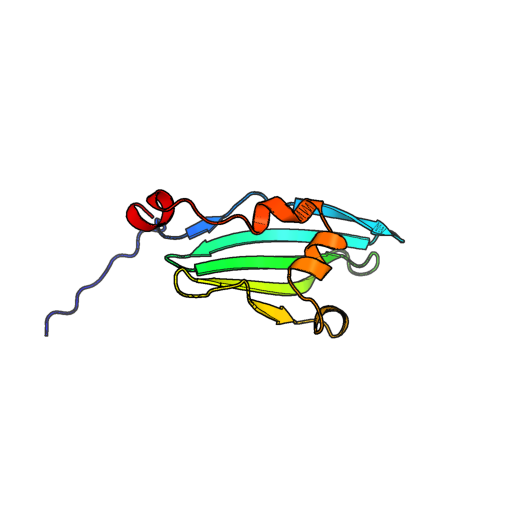A C 1
ATOM 818 O O . LEU A 1 96 ? -6.025 2.499 0.396 1.00 96.38 96 LEU A O 1
ATOM 822 N N . PHE A 1 97 ? -5.207 4.512 -0.165 1.00 96.38 97 PHE A N 1
ATOM 823 C CA . PHE A 1 97 ? -4.899 4.974 1.196 1.00 96.38 97 PHE A CA 1
ATOM 824 C C . PHE A 1 97 ? -5.941 5.921 1.794 1.00 96.38 97 PHE A C 1
ATOM 826 O O . PHE A 1 97 ? -5.738 6.424 2.903 1.00 96.38 97 PHE A O 1
ATOM 833 N N . GLU A 1 98 ? -7.041 6.168 1.084 1.00 91.50 98 GLU A N 1
ATOM 834 C CA . GLU A 1 98 ? -8.125 7.029 1.557 1.00 91.50 98 GLU A CA 1
ATOM 835 C C . GLU A 1 98 ? -8.745 6.489 2.850 1.00 91.50 98 GLU A C 1
ATOM 837 O O . GLU A 1 98 ? -8.825 5.273 3.072 1.00 91.50 98 GLU A O 1
ATOM 842 N N . GLU A 1 99 ? -9.183 7.390 3.729 1.00 87.62 99 GLU A N 1
ATOM 843 C CA . GLU A 1 99 ? -9.934 6.972 4.910 1.00 87.62 99 GLU A CA 1
ATOM 844 C C . GLU A 1 99 ? -11.204 6.248 4.479 1.00 87.62 99 GLU A C 1
ATOM 846 O O . GLU A 1 99 ? -11.843 6.601 3.491 1.00 87.62 99 GLU A O 1
ATOM 851 N N . ARG A 1 100 ? -11.568 5.217 5.233 1.00 80.38 100 ARG A N 1
ATOM 852 C CA . ARG A 1 100 ? -12.856 4.562 5.036 1.00 80.38 100 ARG A CA 1
ATOM 853 C C . ARG A 1 100 ? -13.960 5.481 5.556 1.00 80.38 100 ARG A C 1
ATOM 855 O O . ARG A 1 100 ? -13.806 6.070 6.630 1.00 80.38 100 ARG A O 1
ATOM 862 N N . ASP A 1 101 ? -15.083 5.527 4.851 1.00 75.06 101 ASP A N 1
ATOM 863 C CA . ASP A 1 101 ? -16.285 6.166 5.376 1.00 75.06 101 ASP A CA 1
ATOM 864 C C . ASP A 1 101 ? -16.731 5.475 6.668 1.00 75.06 101 ASP A C 1
ATOM 866 O O . ASP A 1 101 ? -16.692 4.251 6.787 1.00 75.06 101 ASP A O 1
ATOM 870 N N . LEU A 1 102 ? -17.187 6.257 7.650 1.00 69.75 102 LEU A N 1
ATOM 871 C CA . LEU A 1 102 ? -17.636 5.726 8.945 1.00 69.75 102 LEU A CA 1
ATOM 872 C C . LEU A 1 102 ? -18.748 4.680 8.798 1.00 69.75 102 LEU A C 1
ATOM 874 O O . LEU A 1 102 ? -18.804 3.720 9.562 1.00 69.75 102 LEU A O 1
ATOM 878 N N . ILE A 1 103 ? -19.597 4.853 7.786 1.00 67.38 103 ILE A N 1
ATOM 879 C CA . ILE A 1 103 ? -20.677 3.929 7.444 1.00 67.38 103 ILE A CA 1
ATOM 880 C C . ILE A 1 103 ? -20.115 2.543 7.110 1.00 67.38 103 ILE A C 1
ATOM 882 O O . ILE A 1 103 ? -20.605 1.555 7.646 1.00 67.38 103 ILE A O 1
ATOM 886 N N . ASP A 1 104 ? -19.032 2.461 6.336 1.00 66.00 104 ASP A N 1
ATOM 887 C CA . ASP A 1 104 ? -18.417 1.189 5.949 1.00 66.00 104 ASP A CA 1
ATOM 888 C C . ASP A 1 104 ? -17.919 0.363 7.159 1.00 66.00 104 ASP A C 1
ATOM 890 O O . ASP A 1 104 ? -17.740 -0.844 7.019 1.00 66.00 104 ASP A O 1
ATOM 894 N N . TYR A 1 105 ? -17.684 0.975 8.328 1.00 65.81 105 TYR A N 1
ATOM 895 C CA . TYR A 1 105 ? -17.313 0.262 9.563 1.00 65.81 105 TYR A CA 1
ATOM 896 C C . TYR A 1 105 ? -18.509 -0.241 10.380 1.00 65.81 105 TYR A C 1
ATOM 898 O O . TYR A 1 105 ? -18.325 -1.065 11.270 1.00 65.81 105 TYR A O 1
ATOM 906 N N . ILE A 1 106 ? -19.703 0.310 10.156 1.00 64.56 106 ILE A N 1
ATOM 907 C CA . ILE A 1 106 ? -20.906 0.007 10.946 1.00 64.56 106 ILE A CA 1
ATOM 908 C C . ILE A 1 106 ? -21.704 -1.131 10.306 1.00 64.56 106 ILE A C 1
ATOM 910 O O . ILE A 1 106 ? -22.283 -1.947 11.017 1.00 64.56 106 ILE A O 1
ATOM 914 N N . ILE A 1 107 ? -21.765 -1.151 8.973 1.00 62.75 107 ILE A N 1
ATOM 915 C CA . ILE A 1 107 ? -22.541 -2.128 8.191 1.00 62.75 107 ILE A CA 1
ATOM 916 C C . ILE A 1 107 ? -21.699 -3.256 7.588 1.00 62.75 107 ILE A C 1
ATOM 918 O O . ILE A 1 107 ? -22.281 -4.190 7.041 1.00 62.75 107 ILE A O 1
ATOM 922 N N . GLY A 1 108 ? -20.370 -3.159 7.652 1.00 55.69 108 GLY A N 1
ATOM 923 C CA . GLY A 1 108 ? -19.450 -4.201 7.191 1.00 55.69 108 GLY A CA 1
ATOM 924 C C . GLY A 1 108 ? -18.621 -4.796 8.311 1.00 55.69 108 GLY A C 1
ATOM 925 O O . GLY A 1 108 ? -18.920 -4.556 9.499 1.00 55.69 108 GLY A O 1
#